Protein AF-A0A2A7B244-F1 (afdb_monomer)

pLDDT: mean 86.89, std 13.87, range [42.31, 97.62]

Radius of gyration: 23.87 Å; Cα contacts (8 Å, |Δi|>4): 68; chains: 1; bounding box: 59×24×82 Å

Mean predicted aligned error: 9.75 Å

Secondary structure (DSSP, 8-state):
---PPPPPPPPPPPP-PPPPPPPHHHHHHHHHHHHHHHHHHTT-HHHHHHTT-TT-TT------TTHHHHHHHHHHHHHHHHHHHHHH---HHHHHHHHHHHHTT-

Organism: NCBI:txid853

Nearest PDB structures (foldseek):
  2n9d-assembly1_A  TM=5.598E-01  e=1.838E+00  Homo sapiens
  4etr-assembly1_A  TM=5.501E-01  e=2.187E+00  Pseudomonas aeruginosa PAO1
  4j2c-assembly1_A  TM=3.822E-01  e=4.646E+00  Homo sapiens

Foldseek 3Di:
DDDDDDDDDDDDDPDDPDDDDDDPLVVVLVVLVVLLVVLVCQQVLVVVVVVVDPPSPPPDHDPPPPSVVSSLVSLVVSLVVLVVCLVVDDDPVSNVSSVVSNVVSD

Solvent-accessible surface area (backbone atoms only — not comparable to full-atom values): 6519 Å² total; per-residue (Å²): 137,84,85,82,82,81,77,82,79,81,75,81,79,79,79,79,77,78,80,76,80,78,62,74,58,55,59,58,38,54,59,56,50,48,48,52,49,50,42,50,33,72,63,38,11,58,64,37,26,73,74,68,46,85,90,20,77,92,43,69,61,64,80,55,90,60,44,68,60,53,44,52,51,35,46,53,52,35,47,54,54,48,51,54,48,48,72,68,53,80,52,68,68,39,38,52,49,45,51,51,54,50,61,73,72,111

Structure (mmCIF, N/CA/C/O backbone):
data_AF-A0A2A7B244-F1
#
_entry.id   AF-A0A2A7B244-F1
#
loop_
_atom_site.group_PDB
_atom_site.id
_atom_site.type_symbol
_atom_site.label_atom_id
_atom_site.label_alt_id
_atom_site.label_comp_id
_atom_site.label_asym_id
_atom_site.label_entity_id
_atom_site.label_seq_id
_atom_site.pdbx_PDB_ins_code
_atom_site.Cartn_x
_atom_site.Cartn_y
_atom_site.Cartn_z
_atom_site.occupancy
_atom_site.B_iso_or_equiv
_atom_site.auth_seq_id
_atom_site.auth_comp_id
_atom_site.auth_asym_id
_atom_site.auth_atom_id
_atom_site.pdbx_PDB_model_num
ATOM 1 N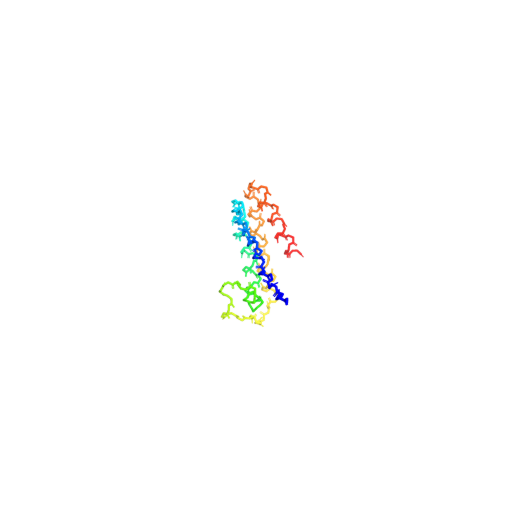 N . PRO A 1 1 ? 41.412 11.935 61.178 1.00 42.94 1 PRO A N 1
ATOM 2 C CA . PRO A 1 1 ? 39.985 11.998 60.779 1.00 42.94 1 PRO A CA 1
ATOM 3 C C . PRO A 1 1 ? 39.758 11.287 59.434 1.00 42.94 1 PRO A C 1
ATOM 5 O O . PRO A 1 1 ? 40.260 11.739 58.411 1.00 42.94 1 PRO A O 1
ATOM 8 N N . ALA A 1 2 ? 39.087 10.133 59.460 1.00 42.31 2 ALA A N 1
ATOM 9 C CA . ALA A 1 2 ? 38.796 9.330 58.274 1.00 42.31 2 ALA A CA 1
ATOM 10 C C . ALA A 1 2 ? 37.486 9.803 57.624 1.00 42.31 2 ALA A C 1
ATOM 12 O O . ALA A 1 2 ? 36.453 9.871 58.287 1.00 42.31 2 ALA A O 1
ATOM 13 N N . ILE A 1 3 ? 37.539 10.143 56.338 1.00 48.41 3 ILE A N 1
ATOM 14 C CA . ILE A 1 3 ? 36.366 10.446 55.512 1.00 48.41 3 ILE A CA 1
ATOM 15 C C . ILE A 1 3 ? 35.674 9.131 55.137 1.00 48.41 3 ILE A C 1
ATOM 17 O O . ILE A 1 3 ? 36.246 8.295 54.443 1.00 48.41 3 ILE A O 1
ATOM 21 N N . ALA A 1 4 ? 34.453 8.937 55.635 1.00 48.00 4 ALA A N 1
ATOM 22 C CA . ALA A 1 4 ? 33.600 7.815 55.267 1.00 48.00 4 ALA A CA 1
ATOM 23 C C . ALA A 1 4 ? 33.100 7.995 53.824 1.00 48.00 4 ALA A C 1
ATOM 25 O O . ALA A 1 4 ? 32.496 9.015 53.493 1.00 48.00 4 ALA A O 1
ATOM 26 N N . ALA A 1 5 ? 33.358 7.008 52.967 1.00 52.75 5 ALA A N 1
ATOM 27 C CA . ALA A 1 5 ? 32.843 6.973 51.604 1.00 52.75 5 ALA A CA 1
ATOM 28 C C . ALA A 1 5 ? 31.356 6.579 51.623 1.00 52.75 5 ALA A C 1
ATOM 30 O O . ALA A 1 5 ? 31.000 5.497 52.089 1.00 52.75 5 ALA A O 1
ATOM 31 N N . ALA A 1 6 ? 30.488 7.461 51.128 1.00 55.88 6 ALA A N 1
ATOM 32 C CA . ALA A 1 6 ? 29.072 7.170 50.943 1.00 55.88 6 ALA A CA 1
ATOM 33 C C . ALA A 1 6 ? 28.884 6.241 49.731 1.00 55.88 6 ALA A C 1
ATOM 35 O O . ALA A 1 6 ? 29.322 6.558 48.625 1.00 55.88 6 ALA A O 1
ATOM 36 N N . ALA A 1 7 ? 28.243 5.090 49.941 1.00 60.06 7 ALA A N 1
ATOM 37 C CA . ALA A 1 7 ? 27.887 4.164 48.870 1.00 60.06 7 ALA A CA 1
ATOM 38 C C . ALA A 1 7 ? 26.796 4.773 47.963 1.00 60.06 7 ALA A C 1
ATOM 40 O O . ALA A 1 7 ? 25.865 5.400 48.479 1.00 60.06 7 ALA A O 1
ATOM 41 N N . PRO A 1 8 ? 26.861 4.591 46.631 1.00 56.53 8 PRO A N 1
ATOM 42 C CA . PRO A 1 8 ? 25.814 5.064 45.736 1.00 56.53 8 PRO A CA 1
ATOM 43 C C . PRO A 1 8 ? 24.535 4.247 45.960 1.00 56.53 8 PRO A C 1
ATOM 45 O O . PRO A 1 8 ? 24.534 3.021 45.848 1.00 56.53 8 PRO A O 1
ATOM 48 N N . ALA A 1 9 ? 23.437 4.930 46.281 1.00 60.66 9 ALA A N 1
ATOM 49 C CA . ALA A 1 9 ? 22.114 4.325 46.325 1.00 60.66 9 ALA A CA 1
ATOM 50 C C . ALA A 1 9 ? 21.718 3.871 44.909 1.00 60.66 9 ALA A C 1
ATOM 52 O O . ALA A 1 9 ? 21.673 4.678 43.980 1.00 60.66 9 ALA A O 1
ATOM 53 N N . ALA A 1 10 ? 21.450 2.575 44.740 1.00 62.56 10 ALA A N 1
ATOM 54 C CA . ALA A 1 10 ? 20.950 2.023 43.488 1.00 62.56 10 ALA A CA 1
ATOM 55 C C . ALA A 1 10 ? 19.562 2.610 43.180 1.00 62.56 10 ALA A C 1
ATOM 57 O O . ALA A 1 10 ? 18.630 2.471 43.974 1.00 62.56 10 ALA A O 1
ATOM 58 N N . ALA A 1 11 ? 19.429 3.279 42.034 1.00 66.12 11 ALA A N 1
ATOM 59 C CA . ALA A 1 11 ? 18.148 3.781 41.556 1.00 66.12 11 ALA A CA 1
ATOM 60 C C . ALA A 1 11 ? 17.183 2.606 41.285 1.00 66.12 11 ALA A C 1
ATOM 62 O O . ALA A 1 11 ? 17.611 1.587 40.733 1.00 66.12 11 ALA A O 1
ATOM 63 N N . PRO A 1 12 ? 15.889 2.719 41.640 1.00 61.94 12 PRO A N 1
ATOM 64 C CA . PRO A 1 12 ? 14.914 1.680 41.342 1.00 61.94 12 PRO A CA 1
ATOM 65 C C . PRO A 1 12 ? 14.781 1.513 39.824 1.00 61.94 12 PRO A C 1
ATOM 67 O O . PRO A 1 12 ? 14.542 2.476 39.094 1.00 61.94 12 PRO A O 1
ATOM 70 N N . ALA A 1 13 ? 14.945 0.279 39.346 1.00 64.81 13 ALA A N 1
ATOM 71 C CA . ALA A 1 13 ? 14.713 -0.065 37.952 1.00 64.81 13 ALA A CA 1
ATOM 72 C C . ALA A 1 13 ? 13.245 0.219 37.603 1.00 64.81 13 ALA A C 1
ATOM 74 O O . ALA A 1 13 ? 12.335 -0.349 38.209 1.00 64.81 13 ALA A O 1
ATOM 75 N N . ALA A 1 14 ? 13.013 1.104 36.633 1.00 67.12 14 ALA A N 1
ATOM 76 C CA . ALA A 1 14 ? 11.678 1.368 36.120 1.00 67.12 14 ALA A CA 1
ATOM 77 C C . ALA A 1 14 ? 11.075 0.061 35.583 1.00 67.12 14 ALA A C 1
ATOM 79 O O . ALA A 1 14 ? 11.626 -0.569 34.676 1.00 67.12 14 ALA A O 1
ATOM 80 N N . ALA A 1 15 ? 9.949 -0.359 36.160 1.00 66.19 15 ALA A N 1
ATOM 81 C CA . ALA A 1 15 ? 9.194 -1.496 35.663 1.00 66.19 15 ALA A CA 1
ATOM 82 C C . ALA A 1 15 ? 8.747 -1.196 34.225 1.00 66.19 15 ALA A C 1
ATOM 84 O O . ALA A 1 15 ? 8.010 -0.240 33.983 1.00 66.19 15 ALA A O 1
ATOM 85 N N . LYS A 1 16 ? 9.204 -2.006 33.264 1.00 67.81 16 LYS A N 1
ATOM 86 C CA . LYS A 1 16 ? 8.720 -1.942 31.882 1.00 67.81 16 LYS A CA 1
ATOM 87 C C . LYS A 1 16 ? 7.232 -2.273 31.898 1.00 67.81 16 LYS A C 1
ATOM 89 O O . LYS A 1 16 ? 6.857 -3.409 32.178 1.00 67.81 16 LYS A O 1
ATOM 94 N N . SER A 1 17 ? 6.389 -1.281 31.633 1.00 67.31 17 SER A N 1
ATOM 95 C CA . SER A 1 17 ? 4.957 -1.501 31.459 1.00 67.31 17 SER A CA 1
ATOM 96 C C . SER A 1 17 ? 4.751 -2.489 30.313 1.00 67.31 17 SER A C 1
ATOM 98 O O . SER A 1 17 ? 5.229 -2.261 29.203 1.00 67.31 17 SER A O 1
ATOM 100 N N . ALA A 1 18 ? 4.072 -3.603 30.587 1.00 69.44 18 ALA A N 1
ATOM 101 C CA . ALA A 1 18 ? 3.697 -4.550 29.548 1.00 69.44 18 ALA A CA 1
ATOM 102 C C . ALA A 1 18 ? 2.771 -3.851 28.541 1.00 69.44 18 ALA A C 1
ATOM 104 O O . ALA A 1 18 ? 1.803 -3.192 28.935 1.00 69.44 18 ALA A O 1
ATOM 105 N N . ALA A 1 19 ? 3.083 -3.971 27.249 1.00 75.56 19 ALA A N 1
ATOM 106 C CA . ALA A 1 19 ? 2.250 -3.421 26.189 1.00 75.56 19 ALA A CA 1
ATOM 107 C C . ALA A 1 19 ? 0.859 -4.065 26.250 1.00 75.56 19 ALA A C 1
ATOM 109 O O . ALA A 1 19 ? 0.734 -5.290 26.324 1.00 75.56 19 ALA A O 1
ATOM 110 N N . LYS A 1 20 ? -0.194 -3.240 26.238 1.00 76.62 20 LYS A N 1
ATOM 111 C CA . LYS A 1 20 ? -1.562 -3.750 26.111 1.00 76.62 20 LYS A CA 1
ATOM 112 C C . LYS A 1 20 ? -1.704 -4.467 24.762 1.00 76.62 20 LYS A C 1
ATOM 114 O O . LYS A 1 20 ? -1.157 -3.968 23.776 1.00 76.62 20 LYS A O 1
ATOM 119 N N . PRO A 1 21 ? -2.441 -5.591 24.700 1.00 81.19 21 PRO A N 1
ATOM 120 C CA . PRO A 1 21 ? -2.744 -6.240 23.433 1.00 81.19 21 PRO A CA 1
ATOM 121 C C . PRO A 1 21 ? -3.409 -5.243 22.485 1.00 81.19 21 PRO A C 1
ATOM 123 O O . PRO A 1 21 ? -4.262 -4.458 22.912 1.00 81.19 21 PRO A O 1
ATOM 126 N N . ALA A 1 22 ? -3.015 -5.272 21.213 1.00 85.00 22 ALA A N 1
ATOM 127 C CA . ALA A 1 22 ? -3.692 -4.487 20.195 1.00 85.00 22 ALA A CA 1
ATOM 128 C C . ALA A 1 22 ? -5.178 -4.897 20.120 1.00 85.00 22 ALA A C 1
ATOM 130 O O . ALA A 1 22 ? -5.500 -6.075 20.318 1.00 85.00 22 ALA A O 1
ATOM 131 N N . PRO A 1 23 ? -6.092 -3.955 19.840 1.00 90.75 23 PRO A N 1
ATOM 132 C CA . PRO A 1 23 ? -7.485 -4.282 19.567 1.00 90.75 23 PRO A CA 1
ATOM 133 C C . PRO A 1 23 ? -7.626 -5.294 18.421 1.00 90.75 23 PRO A C 1
ATOM 135 O O . PRO A 1 23 ? -6.842 -5.276 17.475 1.00 90.75 23 PRO A O 1
ATOM 138 N N . ALA A 1 24 ? -8.664 -6.132 18.465 1.00 90.56 24 ALA A N 1
ATOM 139 C CA . ALA A 1 24 ? -8.886 -7.171 17.454 1.00 90.56 24 ALA A CA 1
ATOM 140 C C . ALA A 1 24 ? -9.013 -6.617 16.020 1.00 90.56 24 ALA A C 1
ATOM 142 O O . ALA A 1 24 ? -8.538 -7.251 15.080 1.00 90.56 24 ALA A O 1
ATOM 143 N N . TRP A 1 25 ? -9.581 -5.415 15.857 1.00 93.56 25 TRP A N 1
ATOM 144 C CA . TRP A 1 25 ? -9.726 -4.757 14.554 1.00 93.56 25 TRP A CA 1
ATOM 145 C C . TRP A 1 25 ? -8.378 -4.503 13.862 1.00 93.56 25 TRP A C 1
ATOM 147 O O . TRP A 1 25 ? -8.301 -4.554 12.638 1.00 93.56 25 TRP A O 1
ATOM 157 N N . VAL A 1 26 ? -7.296 -4.313 14.632 1.00 94.88 26 VAL A N 1
ATOM 158 C CA . VAL A 1 26 ? -5.949 -4.055 14.094 1.00 94.88 26 VAL A CA 1
ATOM 159 C C . VAL A 1 26 ? -5.451 -5.243 13.280 1.00 94.88 26 VAL A C 1
ATOM 161 O O . VAL A 1 26 ? -4.801 -5.058 12.257 1.00 94.88 26 VAL A O 1
ATOM 164 N N . ALA A 1 27 ? -5.773 -6.470 13.697 1.00 94.31 27 ALA A N 1
ATOM 165 C CA . ALA A 1 27 ? -5.383 -7.661 12.953 1.00 94.31 27 ALA A CA 1
ATOM 166 C C . ALA A 1 27 ? -6.038 -7.687 11.564 1.00 94.31 27 ALA A C 1
ATOM 168 O O . ALA A 1 27 ? -5.346 -7.912 10.575 1.00 94.31 27 ALA A O 1
ATOM 169 N N . GLN A 1 28 ? -7.339 -7.388 11.484 1.00 95.12 28 GLN A N 1
ATOM 170 C CA . GLN A 1 28 ? -8.063 -7.333 10.211 1.00 95.12 28 GLN A CA 1
ATOM 171 C C . GLN A 1 28 ? -7.527 -6.216 9.305 1.00 95.12 28 GLN A C 1
ATOM 173 O O . GLN A 1 28 ? -7.263 -6.453 8.128 1.00 95.12 28 GLN A O 1
ATOM 178 N N . SER A 1 29 ? -7.294 -5.029 9.875 1.00 95.81 29 SER A N 1
ATOM 179 C CA . SER A 1 29 ? -6.637 -3.905 9.194 1.00 95.81 29 SER A CA 1
ATOM 180 C C . SER A 1 29 ? -5.306 -4.318 8.579 1.00 95.81 29 SER A C 1
ATOM 182 O O . SER A 1 29 ? -5.081 -4.140 7.386 1.00 95.81 29 SER A O 1
ATOM 184 N N . ASN A 1 30 ? -4.443 -4.958 9.374 1.00 95.19 30 ASN A N 1
ATOM 185 C CA . ASN A 1 30 ? -3.129 -5.399 8.922 1.00 95.19 30 ASN A CA 1
ATOM 186 C C . ASN A 1 30 ? -3.218 -6.381 7.749 1.00 95.19 30 ASN A C 1
ATOM 188 O O . ASN A 1 30 ? -2.378 -6.327 6.852 1.00 95.19 30 ASN A O 1
ATOM 192 N N . GLU A 1 31 ? -4.217 -7.268 7.729 1.00 95.56 31 GLU A N 1
ATOM 193 C CA . GLU A 1 31 ? -4.431 -8.169 6.592 1.00 95.56 31 GLU A CA 1
ATOM 194 C C . GLU A 1 31 ? -4.825 -7.410 5.319 1.00 95.56 31 GLU A C 1
ATOM 196 O O . GLU A 1 31 ? -4.317 -7.728 4.244 1.00 95.56 31 GLU A O 1
ATOM 201 N N . TYR A 1 32 ? -5.661 -6.374 5.415 1.00 96.69 32 TYR A N 1
ATOM 202 C CA . TYR A 1 32 ? -6.001 -5.546 4.256 1.00 96.69 32 TYR A CA 1
ATOM 203 C C . TYR A 1 32 ? -4.816 -4.703 3.778 1.00 96.69 32 TYR A C 1
ATOM 205 O O . TYR A 1 32 ? -4.556 -4.640 2.576 1.00 96.69 32 TYR A O 1
ATOM 213 N N . THR A 1 33 ? -4.018 -4.151 4.691 1.00 95.94 33 THR A N 1
ATOM 214 C CA . THR A 1 33 ? -2.798 -3.399 4.359 1.00 95.94 33 THR A CA 1
ATOM 215 C C . THR A 1 33 ? -1.812 -4.225 3.531 1.00 95.94 33 THR A C 1
ATOM 217 O O . THR A 1 33 ? -1.159 -3.693 2.628 1.00 95.94 33 THR A O 1
ATOM 220 N N . LYS A 1 34 ? -1.736 -5.547 3.750 1.00 94.56 34 LYS A N 1
ATOM 221 C CA . LYS A 1 34 ? -0.877 -6.438 2.947 1.00 94.56 34 LYS A CA 1
ATOM 222 C C . LYS A 1 34 ? -1.214 -6.422 1.456 1.00 94.56 34 LYS A C 1
ATOM 224 O O . LYS A 1 34 ? -0.311 -6.653 0.653 1.00 94.56 34 LYS A O 1
ATOM 229 N N . ILE A 1 35 ? -2.462 -6.136 1.071 1.00 95.69 35 ILE A N 1
ATOM 230 C CA . ILE A 1 35 ? -2.872 -6.024 -0.339 1.00 95.69 35 ILE A CA 1
ATOM 231 C C . ILE A 1 35 ? -2.086 -4.897 -1.014 1.00 95.69 35 ILE A C 1
ATOM 233 O O . ILE A 1 35 ? -1.480 -5.100 -2.068 1.00 95.69 35 ILE A O 1
ATOM 237 N N . LEU A 1 36 ? -2.045 -3.726 -0.373 1.00 94.56 36 LEU A N 1
ATOM 238 C CA . LEU A 1 36 ? -1.325 -2.567 -0.887 1.00 94.56 36 LEU A CA 1
ATOM 239 C C . LEU A 1 36 ? 0.192 -2.767 -0.823 1.00 94.56 36 LEU A C 1
ATOM 241 O O . LEU A 1 36 ? 0.878 -2.521 -1.814 1.00 94.56 36 LEU A O 1
ATOM 245 N N . ILE A 1 37 ? 0.709 -3.279 0.302 1.00 93.81 37 ILE A N 1
ATOM 246 C CA . ILE A 1 37 ? 2.140 -3.587 0.449 1.00 93.81 37 ILE A CA 1
ATOM 247 C C . ILE A 1 37 ? 2.596 -4.512 -0.674 1.00 93.81 37 ILE A C 1
ATOM 249 O O . ILE A 1 37 ? 3.604 -4.236 -1.310 1.00 93.81 37 ILE A O 1
ATOM 253 N N . LYS A 1 38 ? 1.851 -5.582 -0.965 1.00 92.56 38 LYS A N 1
ATOM 254 C CA . LYS A 1 38 ? 2.211 -6.516 -2.032 1.00 92.56 38 LYS A CA 1
ATOM 255 C C . LYS A 1 38 ? 2.264 -5.835 -3.401 1.00 92.56 38 LYS A C 1
ATOM 257 O O . LYS A 1 38 ? 3.218 -6.046 -4.146 1.00 92.56 38 LYS A O 1
ATOM 262 N N . ALA A 1 39 ? 1.265 -5.011 -3.717 1.00 94.19 39 ALA A N 1
ATOM 263 C CA . ALA A 1 39 ? 1.201 -4.303 -4.993 1.00 94.19 39 ALA A CA 1
ATOM 264 C C . ALA A 1 39 ? 2.372 -3.328 -5.196 1.00 94.19 39 ALA A C 1
ATOM 266 O O . ALA A 1 39 ? 2.804 -3.136 -6.329 1.00 94.19 39 ALA A O 1
ATOM 267 N N . GLN A 1 40 ? 2.902 -2.740 -4.119 1.00 93.00 40 GLN A N 1
ATOM 268 C CA . GLN A 1 40 ? 4.063 -1.847 -4.172 1.00 93.00 40 GLN A CA 1
ATOM 269 C C . GLN A 1 40 ? 5.392 -2.608 -4.133 1.00 93.00 40 GLN A C 1
ATOM 271 O O . GLN A 1 40 ? 6.299 -2.337 -4.919 1.00 93.00 40 GLN A O 1
ATOM 276 N N . ALA A 1 41 ? 5.506 -3.591 -3.247 1.00 91.81 41 ALA A N 1
ATOM 277 C CA . ALA A 1 41 ? 6.746 -4.305 -2.985 1.00 91.81 41 ALA A CA 1
ATOM 278 C C . ALA A 1 41 ? 7.177 -5.218 -4.138 1.00 91.81 41 ALA A C 1
ATOM 280 O O . ALA A 1 41 ? 8.373 -5.399 -4.344 1.00 91.81 41 ALA A O 1
ATOM 281 N N . ASP A 1 42 ? 6.245 -5.712 -4.958 1.00 89.00 42 ASP A N 1
ATOM 282 C CA . ASP A 1 42 ? 6.591 -6.422 -6.198 1.00 89.00 42 ASP A CA 1
ATOM 283 C C . ASP A 1 42 ? 7.311 -5.504 -7.226 1.00 89.00 42 ASP A C 1
ATOM 285 O O . ASP A 1 42 ? 7.988 -6.007 -8.124 1.00 89.00 42 ASP A O 1
ATOM 289 N N . PHE A 1 43 ? 7.227 -4.172 -7.079 1.00 92.44 43 PHE A N 1
ATOM 290 C CA . PHE A 1 43 ? 7.880 -3.176 -7.947 1.00 92.44 43 PHE A CA 1
ATOM 291 C C . PHE A 1 43 ? 9.003 -2.382 -7.266 1.00 92.44 43 PHE A C 1
ATOM 293 O O . PHE A 1 43 ? 9.730 -1.666 -7.948 1.00 92.44 43 PHE A O 1
ATOM 300 N N . ALA A 1 44 ? 9.163 -2.508 -5.948 1.00 90.31 44 ALA A N 1
ATOM 301 C CA . ALA A 1 44 ? 10.243 -1.883 -5.184 1.00 90.31 44 ALA A CA 1
ATOM 302 C C . ALA A 1 44 ? 10.779 -2.812 -4.070 1.00 90.31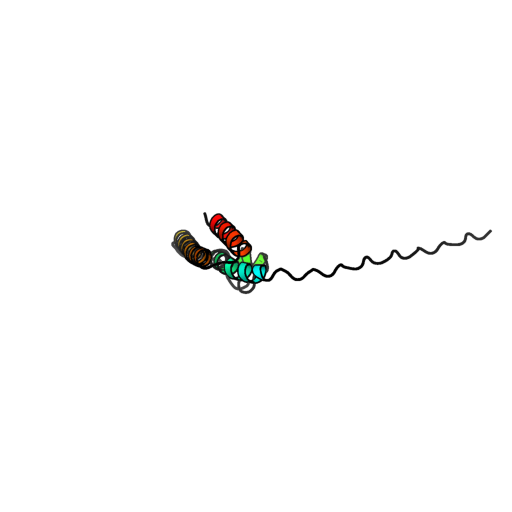 44 ALA A C 1
ATOM 304 O O . ALA A 1 44 ? 10.870 -2.392 -2.913 1.00 90.31 44 ALA A O 1
ATOM 305 N N . PRO A 1 45 ? 11.124 -4.079 -4.374 1.00 90.75 45 PRO A N 1
ATOM 306 C CA . PRO A 1 45 ? 11.414 -5.095 -3.358 1.00 90.75 45 PRO A CA 1
ATOM 307 C C . PRO A 1 45 ? 12.567 -4.711 -2.427 1.00 90.75 45 PRO A C 1
ATOM 309 O O . PRO A 1 45 ? 12.484 -4.942 -1.225 1.00 90.75 45 PRO A O 1
ATOM 312 N N . GLU A 1 46 ? 13.594 -4.046 -2.953 1.00 88.75 46 GLU A N 1
ATOM 313 C CA . GLU A 1 46 ? 14.771 -3.601 -2.196 1.00 88.75 46 GLU A CA 1
ATOM 314 C C . GLU A 1 46 ? 14.401 -2.618 -1.073 1.00 88.75 46 GLU A C 1
ATOM 316 O O . GLU A 1 46 ? 14.903 -2.719 0.047 1.00 88.75 46 GLU A O 1
ATOM 321 N N . GLY A 1 47 ? 13.462 -1.702 -1.339 1.00 86.12 47 GLY A N 1
ATOM 322 C CA . GLY A 1 47 ? 12.966 -0.768 -0.329 1.00 86.12 47 GLY A CA 1
ATOM 323 C C . GLY A 1 47 ? 12.158 -1.474 0.759 1.00 86.12 47 GLY A C 1
ATOM 324 O O . GLY A 1 47 ? 12.289 -1.159 1.937 1.00 86.12 47 GLY A O 1
ATOM 325 N N . PHE A 1 48 ? 11.351 -2.468 0.392 1.00 87.19 48 PHE A N 1
ATOM 326 C CA . PHE A 1 48 ? 10.528 -3.204 1.353 1.00 87.19 48 PHE A CA 1
ATOM 327 C C . PHE A 1 48 ? 11.315 -4.238 2.170 1.00 87.19 48 PHE A C 1
ATOM 329 O O . PHE A 1 48 ? 11.018 -4.415 3.353 1.00 87.19 48 PHE A O 1
ATOM 336 N N . SER A 1 49 ? 12.354 -4.849 1.596 1.00 86.56 49 SER A N 1
ATOM 337 C CA . SER A 1 49 ? 13.343 -5.638 2.343 1.00 86.56 49 SER A CA 1
ATOM 338 C C . SER A 1 49 ? 14.055 -4.768 3.386 1.00 86.56 49 SER A C 1
ATOM 340 O O . SER A 1 49 ? 14.148 -5.165 4.546 1.00 86.56 49 SER A O 1
ATOM 342 N N . PHE A 1 50 ? 14.431 -3.527 3.044 1.00 85.12 50 PHE A N 1
ATOM 343 C CA . PHE A 1 50 ? 15.005 -2.583 4.015 1.00 85.12 50 PHE A CA 1
ATOM 344 C C . PHE A 1 50 ? 14.075 -2.302 5.211 1.00 85.12 50 PHE A C 1
ATOM 346 O O . PHE A 1 50 ? 14.543 -2.166 6.341 1.00 85.12 50 PHE A O 1
ATOM 353 N N . PHE A 1 51 ? 12.755 -2.272 4.999 1.00 84.94 51 PHE A N 1
ATOM 354 C CA . PHE A 1 51 ? 11.766 -2.140 6.078 1.00 84.94 51 PHE A CA 1
ATOM 355 C C . PHE A 1 51 ? 11.514 -3.439 6.865 1.00 84.94 51 PHE A C 1
ATOM 357 O O . PHE A 1 51 ? 10.683 -3.455 7.774 1.00 84.94 51 PHE A O 1
ATOM 364 N N . GLY A 1 52 ? 12.224 -4.523 6.546 1.00 86.25 52 GLY A N 1
ATOM 365 C CA . GLY A 1 52 ? 12.106 -5.816 7.210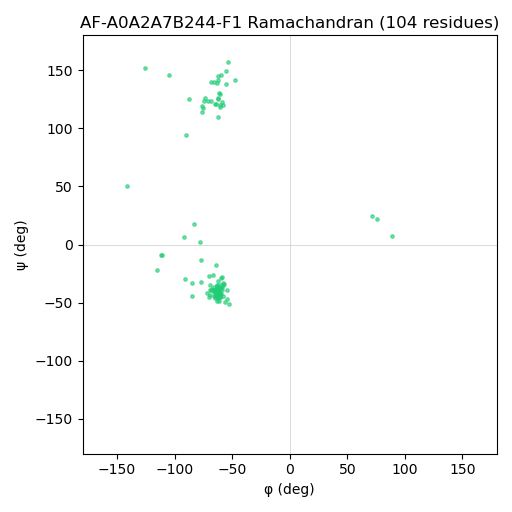 1.00 86.25 52 GLY A CA 1
ATOM 366 C C . GLY A 1 52 ? 10.857 -6.598 6.811 1.00 86.25 52 GLY A C 1
ATOM 367 O O . GLY A 1 52 ? 10.414 -7.453 7.579 1.00 86.25 52 GLY A O 1
ATOM 368 N N . ILE A 1 53 ? 10.262 -6.310 5.644 1.00 85.19 53 ILE A N 1
ATOM 369 C CA . ILE A 1 53 ? 9.129 -7.091 5.144 1.00 85.19 53 ILE A CA 1
ATOM 370 C C . ILE A 1 53 ? 9.648 -8.435 4.615 1.00 85.19 53 ILE A C 1
ATOM 372 O O . ILE A 1 53 ? 10.392 -8.451 3.632 1.00 85.19 53 ILE A O 1
ATOM 376 N N . PRO A 1 54 ? 9.232 -9.571 5.207 1.00 84.50 54 PRO A N 1
ATOM 377 C CA . PRO A 1 54 ? 9.735 -10.876 4.801 1.00 84.50 54 PRO A CA 1
ATOM 378 C C . PRO A 1 54 ? 9.383 -11.212 3.350 1.00 84.50 54 PRO A C 1
ATOM 380 O O . PRO A 1 54 ? 8.282 -10.918 2.878 1.00 84.50 54 PRO A O 1
ATOM 383 N N . GLY A 1 55 ? 10.291 -11.911 2.669 1.00 85.81 55 GLY A N 1
ATOM 384 C CA . GLY A 1 55 ? 10.050 -12.453 1.328 1.00 85.81 55 GLY A CA 1
ATOM 385 C C . GLY A 1 55 ? 10.404 -11.512 0.176 1.00 85.81 55 GLY A C 1
ATOM 386 O O . GLY A 1 55 ? 10.121 -11.851 -0.977 1.00 85.81 55 GLY A O 1
ATOM 387 N N . TYR A 1 56 ? 11.028 -10.367 0.470 1.00 89.75 56 TYR A N 1
ATOM 388 C CA . TYR A 1 56 ? 11.546 -9.431 -0.533 1.00 89.75 56 TYR A CA 1
ATOM 389 C C . TYR A 1 56 ? 13.076 -9.359 -0.590 1.00 89.75 56 TYR A C 1
ATOM 391 O O . TYR A 1 56 ? 13.595 -8.800 -1.548 1.00 89.75 56 TYR A O 1
ATOM 399 N N . ASP A 1 57 ? 13.791 -9.972 0.359 1.00 86.00 57 ASP A N 1
ATOM 400 C CA . ASP A 1 57 ? 15.262 -9.932 0.433 1.00 86.00 57 ASP A CA 1
ATOM 401 C C . ASP A 1 57 ? 15.951 -10.531 -0.805 1.00 86.00 57 ASP A C 1
ATOM 403 O O . ASP A 1 57 ? 16.967 -10.021 -1.265 1.00 86.00 57 ASP A O 1
ATOM 407 N N . ASP A 1 58 ? 15.360 -11.577 -1.388 1.00 88.62 58 ASP A N 1
ATOM 408 C CA . ASP A 1 58 ? 15.876 -12.244 -2.592 1.00 88.62 58 ASP A CA 1
ATOM 409 C C . ASP A 1 58 ? 15.292 -11.674 -3.901 1.00 88.62 58 ASP A C 1
ATOM 411 O O . ASP A 1 58 ? 15.486 -12.240 -4.981 1.00 88.62 58 ASP A O 1
ATOM 415 N N . LYS A 1 59 ? 14.509 -10.590 -3.829 1.00 88.94 59 LYS A N 1
ATOM 416 C CA . LYS A 1 59 ? 13.828 -9.998 -4.986 1.00 88.94 59 LYS A CA 1
ATOM 417 C C . LYS A 1 59 ? 14.525 -8.716 -5.422 1.00 88.94 59 LYS A C 1
ATOM 419 O O . LYS A 1 59 ? 14.994 -7.928 -4.612 1.00 88.94 59 LYS A O 1
ATOM 424 N N . VAL A 1 60 ? 14.514 -8.478 -6.727 1.00 90.12 60 VAL A N 1
ATOM 425 C CA . VAL A 1 60 ? 15.062 -7.269 -7.350 1.00 90.12 60 VAL A CA 1
ATOM 426 C C . VAL A 1 60 ? 14.014 -6.606 -8.224 1.00 90.12 60 VAL A C 1
ATOM 428 O O . VAL A 1 60 ? 13.111 -7.270 -8.742 1.00 90.12 60 VAL A O 1
ATOM 431 N N . THR A 1 61 ? 14.131 -5.290 -8.376 1.00 91.31 61 THR A N 1
ATOM 432 C CA . THR A 1 61 ? 13.189 -4.512 -9.183 1.00 91.31 61 THR A CA 1
ATOM 433 C C . THR A 1 61 ? 13.221 -4.961 -10.646 1.00 91.31 61 THR A C 1
ATOM 435 O O . THR A 1 61 ? 14.266 -4.963 -11.297 1.00 91.31 61 THR A O 1
ATOM 438 N N . ASP A 1 62 ? 12.058 -5.314 -11.194 1.00 91.25 62 ASP A N 1
ATOM 439 C CA . ASP A 1 62 ? 11.932 -5.779 -12.574 1.00 91.25 62 ASP A CA 1
ATOM 440 C C . ASP A 1 62 ? 11.680 -4.627 -13.565 1.00 91.25 62 ASP A C 1
ATOM 442 O O . ASP A 1 62 ? 10.539 -4.256 -13.859 1.00 91.25 62 ASP A O 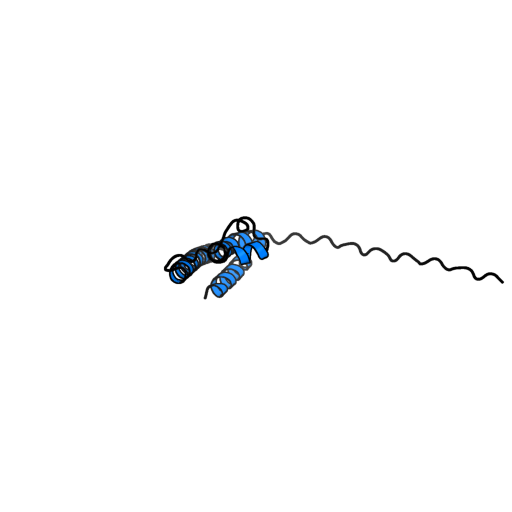1
ATOM 446 N N . LEU A 1 63 ? 12.764 -4.120 -14.155 1.00 90.69 63 LEU A N 1
ATOM 447 C CA . LEU A 1 63 ? 12.761 -3.003 -15.110 1.00 90.69 63 LEU A CA 1
ATOM 448 C C . LEU A 1 63 ? 12.434 -3.395 -16.562 1.00 90.69 63 LEU A C 1
ATOM 450 O O . LEU A 1 63 ? 12.713 -2.632 -17.490 1.00 90.69 63 LEU A O 1
ATOM 454 N N . ARG A 1 64 ? 11.835 -4.571 -16.797 1.00 92.12 64 ARG A N 1
ATOM 455 C CA . ARG A 1 64 ? 11.325 -4.942 -18.129 1.00 92.12 64 ARG A CA 1
ATOM 456 C C . ARG A 1 64 ? 10.373 -3.872 -18.701 1.00 92.12 64 ARG A C 1
ATOM 458 O O . ARG A 1 64 ? 9.749 -3.128 -17.932 1.00 92.12 64 ARG A O 1
ATOM 465 N N . PRO A 1 65 ? 10.211 -3.817 -20.040 1.00 95.06 65 PRO A N 1
ATOM 466 C CA . PRO A 1 65 ? 9.359 -2.833 -20.701 1.00 95.06 65 PRO A CA 1
ATOM 467 C C . PRO A 1 65 ? 7.972 -2.710 -20.067 1.00 95.06 65 PRO A C 1
ATOM 469 O O . PRO A 1 65 ? 7.374 -3.696 -19.630 1.00 95.06 65 PRO A O 1
ATOM 472 N N . GLY A 1 66 ? 7.475 -1.478 -20.006 1.00 94.31 66 GLY A N 1
ATOM 473 C CA . GLY A 1 66 ? 6.173 -1.174 -19.427 1.00 94.31 66 GLY A CA 1
ATOM 474 C C . GLY A 1 66 ? 6.109 -1.293 -17.900 1.00 94.31 66 GLY A C 1
ATOM 475 O O . GLY A 1 66 ? 5.048 -1.580 -17.356 1.00 94.31 66 GLY A O 1
ATOM 476 N N . VAL A 1 67 ? 7.232 -1.166 -17.176 1.00 93.25 67 VAL A N 1
ATOM 477 C CA . VAL A 1 67 ? 7.253 -1.252 -15.698 1.00 93.25 67 VAL A CA 1
ATOM 478 C C . VAL A 1 67 ? 6.275 -0.269 -15.044 1.00 93.25 67 VAL A C 1
ATOM 480 O O . VAL A 1 67 ? 5.562 -0.654 -14.123 1.00 93.25 67 VAL A O 1
ATOM 483 N N . ASN A 1 68 ? 6.155 0.949 -15.576 1.00 92.75 68 ASN A N 1
ATOM 484 C CA . ASN A 1 68 ? 5.231 1.958 -15.062 1.00 92.75 68 ASN A CA 1
ATOM 485 C C . ASN A 1 68 ? 3.7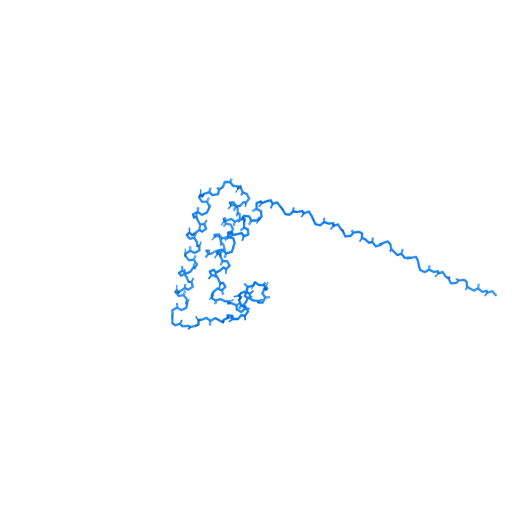68 1.574 -15.316 1.00 92.75 68 ASN A C 1
ATOM 487 O O . ASN A 1 68 ? 2.936 1.690 -14.419 1.00 92.75 68 ASN A O 1
ATOM 491 N N . GLU A 1 69 ? 3.432 1.081 -16.510 1.00 95.94 69 GLU A N 1
ATOM 492 C CA . GLU A 1 69 ? 2.083 0.602 -16.818 1.00 95.94 69 GLU A CA 1
ATOM 493 C C . GLU A 1 69 ? 1.704 -0.607 -15.960 1.00 95.94 69 GLU A C 1
ATOM 495 O O . GLU A 1 69 ? 0.600 -0.652 -15.416 1.00 95.94 69 GLU A O 1
ATOM 500 N N . ARG A 1 70 ? 2.632 -1.555 -15.784 1.00 95.81 70 ARG A N 1
ATOM 501 C CA . ARG A 1 70 ? 2.449 -2.727 -14.917 1.00 95.81 70 ARG A CA 1
ATOM 502 C C . ARG A 1 70 ? 2.262 -2.316 -13.457 1.00 95.81 70 ARG A C 1
ATOM 504 O O . ARG A 1 70 ? 1.371 -2.848 -12.799 1.00 95.81 70 ARG A O 1
ATOM 511 N N . TYR A 1 71 ? 3.029 -1.338 -12.979 1.00 94.88 71 TYR A N 1
ATOM 512 C CA . TYR A 1 71 ? 2.890 -0.797 -11.629 1.00 94.88 71 TYR A CA 1
ATOM 51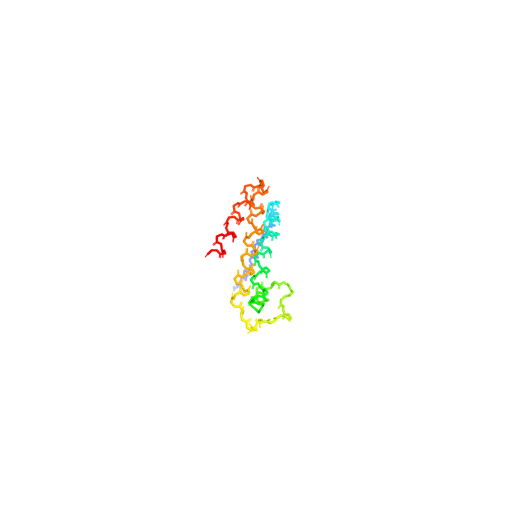3 C C . TYR A 1 71 ? 1.521 -0.140 -11.424 1.00 94.88 71 TYR A C 1
ATOM 515 O O . TYR A 1 71 ? 0.797 -0.477 -10.488 1.00 94.88 71 TYR A O 1
ATOM 523 N N . ARG A 1 72 ? 1.098 0.726 -12.354 1.00 95.19 72 ARG A N 1
ATOM 524 C CA . ARG A 1 72 ? -0.233 1.354 -12.310 1.00 95.19 72 ARG A CA 1
ATOM 525 C C . ARG A 1 72 ? -1.361 0.323 -12.360 1.00 95.19 72 ARG A C 1
ATOM 527 O O . ARG A 1 72 ? -2.357 0.487 -11.662 1.00 95.19 72 ARG A O 1
ATOM 534 N N . ALA A 1 73 ? -1.213 -0.741 -13.149 1.00 96.25 73 ALA A N 1
ATOM 535 C CA . ALA A 1 73 ? -2.185 -1.832 -13.203 1.00 96.25 73 ALA A CA 1
ATOM 536 C C . ALA A 1 73 ? -2.259 -2.615 -11.879 1.00 96.25 73 ALA A C 1
ATOM 538 O O . ALA A 1 73 ? -3.355 -2.968 -11.432 1.00 96.25 73 ALA A O 1
ATOM 539 N N . ALA A 1 74 ? -1.118 -2.847 -11.223 1.00 95.75 74 ALA A N 1
ATOM 540 C CA . ALA A 1 74 ? -1.069 -3.481 -9.908 1.00 95.75 74 ALA A CA 1
ATOM 541 C C . ALA A 1 74 ? -1.746 -2.614 -8.834 1.00 95.75 74 ALA A C 1
ATOM 543 O O . ALA A 1 74 ? -2.581 -3.120 -8.084 1.00 95.75 74 ALA A O 1
ATOM 544 N N . LEU A 1 75 ? -1.478 -1.303 -8.817 1.00 96.31 75 LEU A N 1
ATOM 545 C CA . LEU A 1 75 ? -2.153 -0.364 -7.915 1.00 96.31 75 LEU A CA 1
ATOM 546 C C . LEU A 1 75 ? -3.662 -0.279 -8.178 1.00 96.31 75 LEU A C 1
ATOM 548 O O . LEU A 1 75 ? -4.447 -0.299 -7.234 1.00 96.31 75 LEU A O 1
ATOM 552 N N . ALA A 1 76 ? -4.091 -0.249 -9.443 1.00 96.81 76 ALA A N 1
ATOM 553 C CA . ALA A 1 76 ? -5.513 -0.257 -9.792 1.00 96.81 76 ALA A CA 1
ATOM 554 C C . ALA A 1 76 ? -6.213 -1.542 -9.317 1.00 96.81 76 ALA A C 1
ATOM 556 O O . ALA A 1 76 ? -7.335 -1.494 -8.813 1.00 96.81 76 ALA A O 1
ATOM 557 N N . THR A 1 77 ? -5.530 -2.684 -9.419 1.00 97.00 77 THR A N 1
ATOM 558 C CA . THR A 1 77 ? -6.025 -3.968 -8.9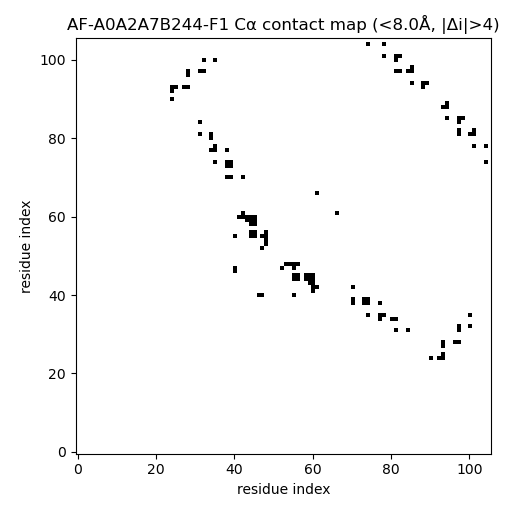05 1.00 97.00 77 THR A CA 1
ATOM 559 C C . THR A 1 77 ? -6.136 -3.951 -7.379 1.00 97.00 77 THR A C 1
ATOM 561 O O . THR A 1 77 ? -7.158 -4.373 -6.839 1.00 97.00 77 THR A O 1
ATOM 564 N N . ALA A 1 78 ? -5.127 -3.425 -6.676 1.00 96.81 78 ALA A N 1
ATOM 565 C CA . ALA A 1 78 ? -5.164 -3.270 -5.222 1.00 96.81 78 ALA A CA 1
ATOM 566 C C . ALA A 1 78 ? -6.299 -2.336 -4.779 1.00 96.81 78 ALA A C 1
ATOM 568 O O . ALA A 1 78 ? -7.040 -2.673 -3.858 1.00 96.81 78 ALA A O 1
ATOM 569 N N . ARG A 1 79 ? -6.500 -1.214 -5.484 1.00 96.94 79 ARG A N 1
ATOM 570 C CA . ARG A 1 79 ? -7.613 -0.286 -5.244 1.00 96.94 79 ARG A CA 1
ATOM 571 C C . ARG A 1 79 ? -8.959 -0.994 -5.334 1.00 96.94 79 ARG A C 1
ATOM 573 O O . ARG A 1 79 ? -9.774 -0.857 -4.430 1.00 96.94 79 ARG A O 1
ATOM 580 N N . ALA A 1 80 ? -9.184 -1.763 -6.400 1.00 97.62 80 ALA A N 1
ATOM 581 C CA . ALA A 1 80 ? -10.437 -2.488 -6.593 1.00 97.62 80 ALA A CA 1
ATOM 582 C C . ALA A 1 80 ? -10.698 -3.494 -5.459 1.00 97.62 80 ALA A C 1
ATOM 584 O O . ALA A 1 80 ? -11.808 -3.552 -4.935 1.00 97.62 80 ALA A O 1
ATOM 585 N N . GLN A 1 81 ? -9.669 -4.230 -5.027 1.00 97.25 81 GLN A N 1
ATOM 586 C CA . GLN A 1 81 ? -9.790 -5.165 -3.905 1.00 97.25 81 GLN A CA 1
ATOM 587 C C . GLN A 1 81 ? -10.099 -4.450 -2.586 1.00 97.25 81 GLN A C 1
ATOM 589 O O . GLN A 1 81 ? -10.986 -4.881 -1.856 1.00 97.25 81 GLN A O 1
ATOM 594 N N . LEU A 1 82 ? -9.401 -3.355 -2.274 1.00 97.00 82 LEU A N 1
ATOM 595 C CA . LEU A 1 82 ? -9.641 -2.589 -1.046 1.00 97.00 82 LEU A CA 1
ATOM 596 C C . LEU A 1 82 ? -11.025 -1.932 -1.041 1.00 97.00 82 LEU A C 1
ATOM 598 O O . LEU A 1 82 ? -11.680 -1.909 -0.001 1.00 97.00 82 LEU A O 1
ATOM 602 N N . GLN A 1 83 ? -11.500 -1.464 -2.198 1.00 97.00 83 GLN A N 1
ATOM 603 C CA . GLN A 1 83 ? -12.851 -0.931 -2.349 1.00 97.00 83 GLN A CA 1
ATOM 604 C C . GLN A 1 83 ? -13.906 -2.006 -2.058 1.00 97.00 83 GLN A C 1
ATOM 606 O O . GLN A 1 83 ? -14.820 -1.758 -1.277 1.00 97.00 83 GLN A O 1
ATOM 611 N N . GLU A 1 84 ? -13.740 -3.217 -2.602 1.00 97.25 84 GLU A N 1
ATOM 612 C CA . GLU A 1 84 ? -14.613 -4.357 -2.295 1.00 97.25 84 GLU A CA 1
ATOM 613 C C . GLU A 1 84 ? -14.607 -4.666 -0.787 1.00 97.25 84 GLU A C 1
ATOM 615 O O . GLU A 1 84 ? -15.661 -4.859 -0.178 1.00 97.25 84 GLU A O 1
ATOM 620 N N . LYS A 1 85 ? -13.428 -4.668 -0.143 1.00 96.25 85 LYS A N 1
ATOM 621 C CA . LYS A 1 85 ? -13.342 -4.875 1.313 1.00 96.25 85 LYS A CA 1
ATOM 622 C C . LYS A 1 85 ? -14.058 -3.775 2.086 1.00 96.25 85 LYS A C 1
ATOM 624 O O . LYS A 1 85 ? -14.774 -4.097 3.027 1.00 96.25 85 LYS A O 1
ATOM 629 N N . LEU A 1 86 ? -13.953 -2.516 1.667 1.00 96.00 86 LEU A N 1
ATOM 630 C CA . LEU A 1 86 ? -14.646 -1.394 2.306 1.00 96.00 86 LEU A CA 1
ATOM 631 C C . LEU A 1 86 ? -16.173 -1.517 2.207 1.00 96.00 86 LEU A C 1
ATOM 633 O O . LEU A 1 86 ? -16.893 -1.149 3.140 1.00 96.00 86 LEU A O 1
ATOM 637 N N . GLU A 1 87 ? -16.688 -2.048 1.102 1.00 96.12 87 GLU A N 1
ATOM 638 C CA . GLU A 1 87 ? -18.122 -2.292 0.936 1.00 96.12 87 GLU A CA 1
ATOM 639 C C . GLU A 1 87 ? -18.627 -3.413 1.848 1.00 96.12 87 GLU A C 1
ATOM 641 O O . GLU A 1 87 ? -19.742 -3.332 2.366 1.00 96.12 87 GLU A O 1
ATOM 646 N N . LEU A 1 88 ? -17.814 -4.438 2.098 1.00 95.44 88 LEU A N 1
ATOM 647 C CA . LEU A 1 88 ? -18.191 -5.579 2.934 1.00 95.44 88 LEU A CA 1
ATOM 648 C C . LEU A 1 88 ? -17.964 -5.319 4.431 1.00 95.44 88 LEU A C 1
ATOM 650 O O . LEU A 1 88 ? -18.763 -5.767 5.256 1.00 95.44 88 LEU A O 1
ATOM 654 N N . GLU A 1 89 ? -16.935 -4.551 4.782 1.00 95.38 89 GLU A N 1
ATOM 655 C CA . GLU A 1 89 ? -16.497 -4.342 6.160 1.00 95.38 89 GLU A CA 1
ATOM 656 C C . GLU A 1 89 ? -17.536 -3.596 7.010 1.00 95.38 89 GLU A C 1
ATOM 658 O O . GLU A 1 89 ? -18.192 -2.646 6.564 1.00 95.38 89 GLU A O 1
AT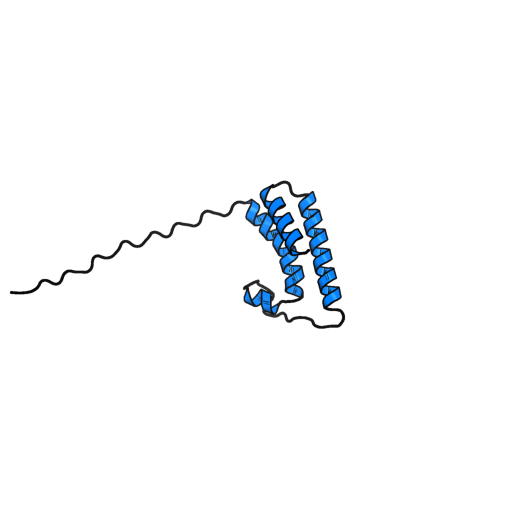OM 663 N N . ARG A 1 90 ? -17.691 -4.042 8.259 1.00 95.19 90 ARG A N 1
ATOM 664 C CA . ARG A 1 90 ? -18.686 -3.529 9.212 1.00 95.19 90 ARG A CA 1
ATOM 665 C C . ARG A 1 90 ? -18.047 -2.844 10.415 1.00 95.19 90 ARG A C 1
ATOM 667 O O . ARG A 1 90 ? -18.710 -2.018 11.038 1.00 95.19 90 ARG A O 1
ATOM 674 N N . ASP A 1 91 ? -16.789 -3.147 10.730 1.00 96.19 91 ASP A N 1
ATOM 675 C CA . ASP A 1 91 ? -16.068 -2.469 11.808 1.00 96.19 91 ASP A CA 1
ATOM 676 C C . ASP A 1 91 ? -15.670 -1.046 11.388 1.00 96.19 91 ASP A C 1
ATOM 678 O O . ASP A 1 91 ? -15.026 -0.840 10.360 1.00 96.19 91 ASP A O 1
ATOM 682 N N . ALA A 1 92 ? -16.047 -0.046 12.187 1.00 96.19 92 ALA A N 1
ATOM 683 C CA . ALA A 1 92 ? -15.784 1.356 11.872 1.00 96.19 92 ALA A CA 1
ATOM 684 C C . ALA A 1 92 ? -14.283 1.696 11.810 1.00 96.19 92 ALA A C 1
ATOM 686 O O . ALA A 1 92 ? -13.888 2.503 10.971 1.00 96.19 92 ALA A O 1
ATOM 687 N N . ASN A 1 93 ? -13.446 1.073 12.648 1.00 96.31 93 ASN A N 1
ATOM 688 C CA . ASN A 1 93 ? -12.004 1.337 12.664 1.00 96.31 93 ASN A CA 1
ATOM 689 C C . ASN A 1 93 ? -11.335 0.748 11.421 1.00 96.31 93 ASN A C 1
ATOM 691 O O . ASN A 1 93 ? -10.505 1.399 10.794 1.00 96.31 93 ASN A O 1
ATOM 695 N N . VAL A 1 94 ? -11.735 -0.467 11.033 1.00 97.12 94 VAL A N 1
ATOM 696 C CA . VAL A 1 94 ? -11.195 -1.126 9.835 1.00 97.12 94 VAL A CA 1
ATOM 697 C C . VAL A 1 94 ? -11.631 -0.391 8.568 1.00 97.12 94 VAL A C 1
ATOM 699 O O . VAL A 1 94 ? -10.836 -0.221 7.650 1.00 97.12 94 VAL A O 1
ATOM 702 N N . ARG A 1 95 ? -12.874 0.106 8.518 1.00 97.44 95 ARG A N 1
ATOM 703 C CA . ARG A 1 95 ? -13.348 0.952 7.410 1.00 97.44 95 ARG A CA 1
ATOM 704 C C . ARG A 1 95 ? -12.531 2.236 7.283 1.00 97.44 95 ARG A C 1
ATOM 706 O O . ARG A 1 95 ? -12.117 2.561 6.179 1.00 97.44 95 ARG A O 1
ATOM 713 N N . GLN A 1 96 ? -12.258 2.912 8.398 1.00 97.31 96 GLN A N 1
ATOM 714 C CA . GLN A 1 96 ? -11.429 4.116 8.396 1.00 97.31 96 GLN A CA 1
ATOM 715 C C . GLN A 1 96 ? -10.016 3.830 7.866 1.00 97.31 96 GLN A C 1
ATOM 717 O O . GLN A 1 96 ? -9.488 4.603 7.071 1.00 97.31 96 GLN A O 1
ATOM 722 N N . ASP A 1 97 ? -9.403 2.720 8.277 1.00 96.94 97 ASP A N 1
ATOM 723 C CA . ASP A 1 97 ? -8.084 2.331 7.775 1.00 96.94 97 ASP A CA 1
ATOM 724 C C . ASP A 1 97 ? -8.119 1.989 6.278 1.00 96.94 97 ASP A C 1
ATOM 726 O O . ASP A 1 97 ? -7.265 2.437 5.520 1.00 96.94 97 ASP A O 1
ATOM 730 N N . LEU A 1 98 ? -9.160 1.296 5.807 1.00 97.31 98 LEU A N 1
ATOM 731 C CA . LEU A 1 98 ? -9.379 1.054 4.378 1.00 97.31 98 LEU A CA 1
ATOM 732 C C . LEU A 1 98 ? -9.507 2.355 3.571 1.00 97.31 98 LEU A C 1
ATOM 734 O O . LEU A 1 98 ? -8.971 2.439 2.468 1.00 97.31 98 LEU A O 1
ATOM 738 N N . GLU A 1 99 ? -10.175 3.376 4.107 1.00 96.69 99 GLU A N 1
ATOM 739 C CA . GLU A 1 99 ? -10.249 4.702 3.482 1.00 96.69 99 GLU A CA 1
ATOM 740 C C . GLU A 1 99 ? -8.871 5.381 3.421 1.00 96.69 99 GLU A C 1
ATOM 742 O O . GLU A 1 99 ? -8.527 5.972 2.397 1.00 96.69 99 GLU A O 1
ATOM 747 N N . ILE A 1 100 ? -8.048 5.240 4.468 1.00 96.81 100 ILE A N 1
ATOM 748 C CA . ILE A 1 100 ? -6.656 5.721 4.477 1.00 96.81 100 ILE A CA 1
ATOM 749 C C . ILE A 1 100 ? -5.826 4.990 3.414 1.00 96.81 100 ILE A C 1
ATOM 751 O O . ILE A 1 100 ? -5.104 5.633 2.654 1.00 96.81 100 ILE A O 1
ATOM 755 N N . LEU A 1 101 ? -5.948 3.663 3.319 1.00 96.25 101 LEU A N 1
ATOM 756 C CA . LEU A 1 101 ? -5.239 2.859 2.321 1.00 96.25 101 LEU A CA 1
ATOM 757 C C . LEU A 1 101 ? -5.654 3.229 0.892 1.00 96.25 101 LEU A C 1
ATOM 759 O O . LEU A 1 101 ? -4.800 3.312 0.013 1.00 96.25 101 LEU A O 1
ATOM 763 N N . LEU A 1 102 ? -6.945 3.478 0.654 1.00 95.94 102 LEU A N 1
ATOM 764 C CA . LEU A 1 102 ? -7.441 3.956 -0.638 1.00 95.94 102 LEU A CA 1
ATOM 765 C C . LEU A 1 102 ? -6.912 5.357 -0.964 1.00 95.94 102 LEU A C 1
ATOM 767 O O . LEU A 1 102 ? -6.532 5.599 -2.106 1.00 95.94 102 LEU A O 1
ATOM 771 N N . GLY A 1 103 ? -6.835 6.248 0.029 1.00 95.25 103 GLY A N 1
ATOM 772 C CA . GLY A 1 103 ? -6.230 7.572 -0.119 1.00 95.25 103 GLY A CA 1
ATOM 773 C C . GLY A 1 103 ? -4.719 7.538 -0.365 1.00 95.25 103 GLY A C 1
ATOM 774 O O . GLY A 1 103 ? -4.193 8.442 -0.994 1.00 95.25 103 GLY A O 1
ATOM 775 N N . ALA A 1 104 ? -4.017 6.492 0.079 1.00 92.62 104 ALA A N 1
ATOM 776 C CA . ALA A 1 104 ? -2.589 6.309 -0.188 1.00 92.62 104 ALA A CA 1
ATOM 777 C C . ALA A 1 104 ? -2.282 5.815 -1.617 1.00 92.62 104 ALA A C 1
ATOM 779 O 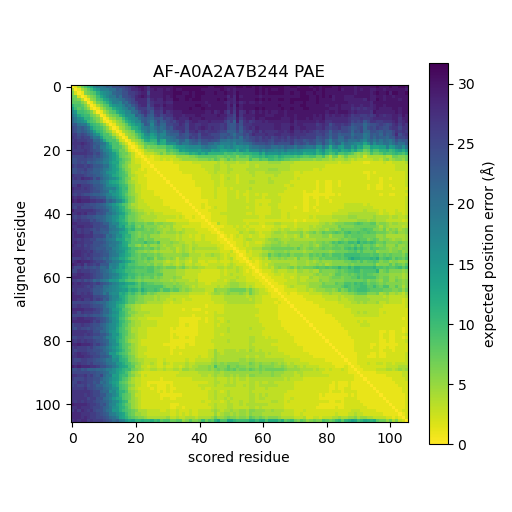O . ALA A 1 104 ? -1.118 5.800 -2.019 1.00 92.62 104 ALA A O 1
ATOM 780 N N . ILE A 1 105 ? -3.297 5.357 -2.358 1.00 91.00 105 ILE A N 1
ATOM 781 C CA . ILE A 1 105 ? -3.165 4.907 -3.754 1.00 91.00 105 ILE A CA 1
ATOM 782 C C . ILE A 1 105 ? -3.415 6.051 -4.748 1.00 91.00 105 ILE A C 1
ATOM 784 O O . ILE A 1 105 ? -2.883 5.993 -5.859 1.00 91.00 105 ILE A O 1
ATOM 788 N N . ASP A 1 106 ? -4.256 7.020 -4.380 1.00 77.62 106 ASP A N 1
ATOM 789 C CA . ASP A 1 106 ? -4.640 8.166 -5.220 1.00 77.62 106 ASP A CA 1
ATOM 790 C C . ASP A 1 106 ? -3.533 9.236 -5.259 1.00 77.62 106 ASP A C 1
ATOM 792 O O . ASP A 1 106 ? -3.232 9.715 -6.378 1.00 77.62 106 ASP A O 1
#

Sequence (106 aa):
PAIAAAAPAAAPAAAKSAAKPAPAWVAQSNEYTKILIKAQADFAPEGFSFFGIPGYDDKVTDLRPGVNERYRAALATARAQLQEKLELERDANVRQDLEILLGAID